Protein AF-A0AA88RRG7-F1 (afdb_monomer)

Radius of gyration: 13.9 Å; Cα contacts (8 Å, |Δi|>4): 107; chains: 1; bounding box: 30×32×36 Å

InterPro domains:
  IPR011009 Protein kinase-like domain superfamily [SSF56112] (3-91)
  IPR051564 Leucine-rich repeat receptor-like kinase [PTHR48055] (2-92)

Secondary structure (DSSP, 8-state):
-HHHHHHHHHHHHHHH---TTSTTS-TT--HHHHHHHHTTT-GGGGS-TTT--TTSTTHHHHHHHHHHHHHHHHHHT-SSTTTSPPHHHHTT--TT-EETTEETT-----

Mean predicted aligned error: 6.58 Å

pLDDT: mean 83.68, std 15.82, range [30.88, 96.94]

Foldseek 3Di:
DVVLQVVLQVLLCVFQVDHQPPPVQDDPRGSLNVCVVCVVVQNVVRGPCVQADPPDDCNVVSSVVSNQSNVLSNLSNDPDPVSRFDPVQVVVRDCFRQTPNHTRPDDPPD

Nearest PDB structures (foldseek):
  4oh4-assembly2_B  TM=8.389E-01  e=1.221E-03  Arabidopsis thaliana
  4q5j-assembly1_A  TM=8.403E-01  e=1.760E-03  Arabidopsis thaliana
  4q5j-assembly2_B  TM=8.435E-01  e=2.245E-03  Arabidopsis thaliana
  5uis-assembly2_B  TM=7.980E-01  e=1.236E-02  Homo sapiens
  5uir-assembly2_B  TM=7.896E-01  e=1.396E-02  Homo sapiens

Sequence (110 aa):
MGDVYSYGILLMETFTRKKPTDDLFVGELTMKKWVSESFSQAVLGIVDGNLLTEEEEGFTEKGSCLSMIMEVALYCTEDSPDDRINMKDVARADPGCVIGGSRWGGTNVK

Solvent-accessible surface area (backbone atoms only — not comparable to full-atom values): 6606 Å² total; per-residue (Å²): 114,64,68,42,29,53,47,13,52,49,49,50,29,66,50,36,71,46,59,78,82,37,87,85,41,52,91,89,43,40,61,67,54,53,54,58,60,29,60,80,80,46,49,72,79,57,40,33,68,90,80,59,49,92,87,45,89,58,41,70,61,54,48,51,51,51,49,50,51,52,50,52,20,50,39,21,50,39,87,50,73,86,70,26,58,52,74,72,54,63,77,56,66,51,97,68,39,66,60,96,86,42,55,47,94,59,84,77,86,123

Organism: NCBI:txid112253

Structure (mmCIF, N/CA/C/O backbone):
data_AF-A0AA88RRG7-F1
#
_entry.id   AF-A0AA88RRG7-F1
#
loop_
_atom_site.group_PDB
_atom_site.id
_atom_site.type_symbol
_atom_site.label_atom_id
_atom_site.label_alt_id
_atom_site.label_comp_id
_atom_site.label_asym_id
_atom_site.label_entity_id
_atom_site.label_seq_id
_atom_site.pdbx_PDB_ins_code
_atom_site.Cartn_x
_atom_site.Cartn_y
_atom_site.Cartn_z
_atom_site.occupancy
_atom_site.B_iso_or_equiv
_atom_site.auth_seq_id
_atom_site.auth_comp_id
_atom_site.auth_asym_id
_atom_site.auth_atom_id
_atom_site.pdbx_PDB_model_num
ATOM 1 N N . MET A 1 1 ? 14.610 -5.003 -10.631 1.00 63.78 1 MET A N 1
ATOM 2 C CA . MET A 1 1 ? 13.965 -4.453 -9.416 1.00 63.78 1 MET A CA 1
ATOM 3 C C . MET A 1 1 ? 12.856 -5.381 -8.904 1.00 63.78 1 MET A C 1
ATOM 5 O O . MET A 1 1 ? 11.751 -4.930 -8.624 1.00 63.78 1 MET A O 1
ATOM 9 N N . GLY A 1 2 ? 13.133 -6.686 -8.780 1.00 83.38 2 GLY A N 1
ATOM 10 C CA . GLY A 1 2 ? 12.158 -7.632 -8.217 1.00 83.38 2 GLY A CA 1
ATOM 11 C C . GLY A 1 2 ? 11.915 -7.373 -6.729 1.00 83.38 2 GLY A C 1
ATOM 12 O O . GLY A 1 2 ? 10.770 -7.313 -6.306 1.00 83.38 2 GLY A O 1
ATOM 13 N N . ASP A 1 3 ? 12.983 -7.095 -5.979 1.00 91.62 3 ASP A N 1
ATOM 14 C CA . ASP A 1 3 ? 12.923 -6.862 -4.530 1.00 91.62 3 ASP A CA 1
ATOM 15 C C . ASP A 1 3 ? 12.007 -5.696 -4.146 1.00 91.62 3 ASP A C 1
ATOM 17 O O . ASP A 1 3 ? 11.266 -5.797 -3.176 1.00 91.62 3 ASP A O 1
ATOM 21 N N . VAL A 1 4 ? 12.003 -4.614 -4.936 1.00 93.56 4 VAL A N 1
ATOM 22 C CA . VAL A 1 4 ? 11.109 -3.470 -4.703 1.00 93.56 4 VAL A CA 1
ATOM 23 C C . VAL A 1 4 ? 9.648 -3.865 -4.911 1.00 93.56 4 VAL A C 1
ATOM 25 O O . VAL A 1 4 ? 8.803 -3.531 -4.087 1.00 9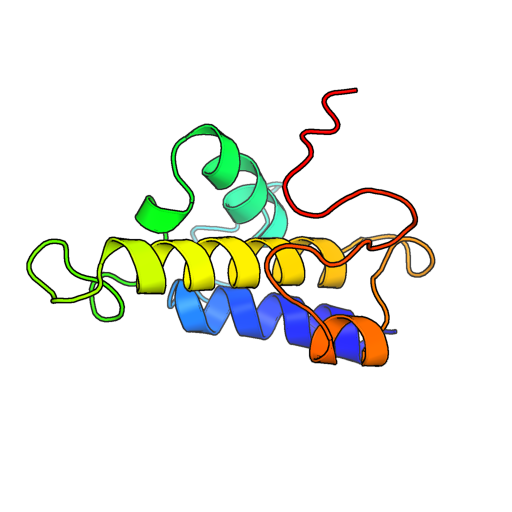3.56 4 VAL A O 1
ATOM 28 N N . TYR A 1 5 ? 9.350 -4.622 -5.969 1.00 94.25 5 TYR A N 1
ATOM 29 C CA . TYR A 1 5 ? 7.991 -5.101 -6.223 1.00 94.25 5 TYR A CA 1
ATOM 30 C C . TYR A 1 5 ? 7.502 -5.987 -5.076 1.00 94.25 5 TYR A C 1
ATOM 32 O O . TYR A 1 5 ? 6.435 -5.750 -4.514 1.00 94.25 5 TYR A O 1
ATOM 40 N N . SER A 1 6 ? 8.321 -6.962 -4.675 1.00 95.38 6 SER A N 1
ATOM 41 C CA . SER A 1 6 ? 8.020 -7.839 -3.543 1.00 95.38 6 SER A CA 1
ATOM 42 C C . SER A 1 6 ? 7.847 -7.057 -2.241 1.00 95.38 6 SER A C 1
ATOM 44 O O . SER A 1 6 ? 6.972 -7.386 -1.446 1.00 95.38 6 SER A O 1
ATOM 46 N N . TYR A 1 7 ? 8.636 -6.001 -2.031 1.00 95.31 7 TYR A N 1
ATOM 47 C CA . TYR A 1 7 ? 8.490 -5.114 -0.881 1.00 95.31 7 TYR A CA 1
ATOM 48 C C . TYR A 1 7 ? 7.151 -4.368 -0.895 1.00 95.31 7 TYR A C 1
ATOM 50 O O . TYR A 1 7 ? 6.473 -4.325 0.126 1.00 95.31 7 TYR A O 1
ATOM 58 N N . GLY A 1 8 ? 6.720 -3.848 -2.047 1.00 96.06 8 GLY A N 1
ATOM 59 C CA . GLY A 1 8 ? 5.410 -3.210 -2.180 1.00 96.06 8 GLY A CA 1
ATOM 60 C C . GLY A 1 8 ? 4.252 -4.164 -1.877 1.00 96.06 8 GLY A C 1
ATOM 61 O O . GLY A 1 8 ? 3.350 -3.812 -1.121 1.00 96.06 8 GLY A O 1
ATOM 62 N N . ILE A 1 9 ? 4.313 -5.403 -2.376 1.00 96.56 9 ILE A N 1
ATOM 63 C CA . ILE A 1 9 ? 3.325 -6.438 -2.035 1.00 96.56 9 ILE A CA 1
ATOM 64 C C . ILE A 1 9 ? 3.330 -6.733 -0.530 1.00 96.56 9 ILE A C 1
ATOM 66 O O . ILE A 1 9 ? 2.267 -6.786 0.083 1.00 96.56 9 ILE A O 1
ATOM 70 N N . LEU A 1 10 ? 4.511 -6.862 0.081 1.00 96.81 10 LEU A N 1
ATOM 71 C CA . LEU A 1 10 ? 4.642 -7.107 1.518 1.00 96.81 10 LEU A CA 1
ATOM 72 C C . LEU A 1 10 ? 4.038 -5.973 2.357 1.00 96.81 10 LEU A C 1
ATOM 74 O O . LEU A 1 10 ? 3.404 -6.245 3.376 1.00 96.81 10 LEU A O 1
ATOM 78 N N . LEU A 1 11 ? 4.209 -4.713 1.943 1.00 96.25 11 LEU A N 1
ATOM 79 C CA . LEU A 1 11 ? 3.573 -3.573 2.604 1.00 96.25 11 LEU A CA 1
ATOM 80 C C . LEU A 1 11 ? 2.045 -3.706 2.555 1.00 96.25 11 LEU A C 1
ATOM 82 O O . LEU A 1 11 ? 1.403 -3.674 3.604 1.00 96.25 11 LEU A O 1
ATOM 86 N N . MET A 1 12 ? 1.466 -3.933 1.372 1.00 96.94 12 MET A N 1
ATOM 87 C CA . MET A 1 12 ? 0.014 -4.113 1.236 1.00 96.94 12 MET A CA 1
ATOM 88 C C . MET A 1 12 ? -0.491 -5.287 2.083 1.00 96.94 12 MET A C 1
ATOM 90 O O . MET A 1 12 ? -1.468 -5.138 2.815 1.00 96.94 12 MET A O 1
ATOM 94 N N . GLU A 1 13 ? 0.191 -6.432 2.046 1.00 96.69 13 GLU A N 1
ATOM 95 C CA . GLU A 1 13 ? -0.158 -7.611 2.848 1.00 96.69 13 GLU A CA 1
ATOM 96 C C . GLU A 1 13 ? -0.108 -7.317 4.353 1.00 96.69 13 GLU A C 1
ATOM 98 O O . GLU A 1 13 ? -1.014 -7.701 5.093 1.00 96.69 13 GLU A O 1
ATOM 103 N N . THR A 1 14 ? 0.907 -6.582 4.810 1.00 96.25 14 THR A N 1
ATOM 104 C CA . THR A 1 14 ? 1.086 -6.247 6.229 1.00 96.25 14 THR A CA 1
ATOM 105 C C . THR A 1 14 ? -0.032 -5.346 6.741 1.00 96.25 14 THR A C 1
ATOM 107 O O . THR A 1 14 ? -0.608 -5.625 7.791 1.00 96.25 14 THR A O 1
ATOM 110 N N . PHE A 1 15 ? -0.358 -4.282 6.004 1.00 94.81 15 PHE A N 1
ATOM 111 C CA . PHE A 1 15 ? -1.297 -3.263 6.479 1.00 94.81 15 PHE A CA 1
ATOM 112 C C . PHE A 1 15 ? -2.764 -3.608 6.226 1.00 94.81 15 PHE A C 1
ATOM 114 O O . PHE A 1 15 ? -3.628 -3.104 6.933 1.00 94.81 15 PHE A O 1
ATOM 121 N N . THR A 1 16 ? -3.063 -4.487 5.269 1.00 95.19 16 THR A N 1
ATOM 122 C CA . THR A 1 16 ? -4.439 -4.956 5.005 1.00 95.19 16 THR A CA 1
ATOM 123 C C . THR A 1 16 ? -4.733 -6.320 5.631 1.00 95.19 16 THR A C 1
ATOM 125 O O . THR A 1 16 ? -5.891 -6.738 5.705 1.00 95.19 16 THR A O 1
ATOM 128 N N . ARG A 1 17 ? -3.687 -7.049 6.054 1.00 95.31 17 ARG A N 1
ATOM 129 C CA . ARG A 1 17 ? -3.759 -8.445 6.515 1.00 95.31 17 ARG A CA 1
ATOM 130 C C . ARG A 1 17 ? -4.421 -9.390 5.510 1.00 95.31 17 ARG A C 1
ATOM 132 O O . ARG A 1 17 ? -5.008 -10.404 5.891 1.00 95.31 17 ARG A O 1
ATOM 139 N N . LYS A 1 18 ? -4.286 -9.072 4.222 1.00 95.62 18 LYS A N 1
ATOM 140 C CA . LYS A 1 18 ? -4.710 -9.900 3.089 1.00 95.62 18 LYS A CA 1
ATOM 141 C C . LYS A 1 18 ? -3.505 -10.522 2.417 1.00 95.62 18 LYS A C 1
ATOM 143 O O . LYS A 1 18 ? -2.489 -9.860 2.248 1.00 95.62 18 LYS A O 1
ATOM 148 N N . LYS A 1 19 ? -3.627 -11.770 1.980 1.00 94.62 19 LYS A N 1
ATOM 149 C CA . LYS A 1 19 ? -2.579 -12.421 1.189 1.00 94.62 19 LYS A CA 1
ATOM 150 C C . LYS A 1 19 ? -2.793 -12.133 -0.290 1.00 94.62 19 LYS A C 1
ATOM 152 O O . LYS A 1 19 ? -3.937 -12.165 -0.731 1.00 94.62 19 LYS A O 1
ATOM 157 N N . PRO A 1 20 ? -1.735 -11.977 -1.102 1.00 92.00 20 PRO A N 1
ATOM 158 C CA . PRO A 1 20 ? -1.872 -11.839 -2.557 1.00 92.00 20 PRO A CA 1
ATOM 159 C C . PRO A 1 20 ? -2.590 -13.023 -3.220 1.00 92.00 20 PRO A C 1
ATOM 161 O O . PRO A 1 20 ? -3.066 -12.902 -4.342 1.00 92.00 20 PRO A O 1
ATOM 164 N N . THR A 1 21 ? -2.648 -14.164 -2.526 1.00 93.44 21 THR A N 1
ATOM 165 C CA . THR A 1 21 ? -3.307 -15.404 -2.948 1.00 93.44 21 THR A CA 1
ATOM 166 C C . THR A 1 21 ? -4.678 -15.622 -2.302 1.00 93.44 21 THR A C 1
ATOM 168 O O . THR A 1 21 ? -5.205 -16.725 -2.411 1.00 93.44 21 THR A O 1
ATOM 171 N N . ASP A 1 22 ? -5.215 -14.656 -1.551 1.00 93.88 22 ASP A N 1
ATOM 172 C CA . ASP A 1 22 ? -6.567 -14.778 -0.999 1.00 93.88 22 ASP A CA 1
ATOM 173 C C . ASP A 1 22 ? -7.594 -14.860 -2.136 1.00 93.88 22 ASP A C 1
ATOM 175 O O . ASP A 1 22 ? -7.443 -14.204 -3.166 1.00 93.88 22 ASP A O 1
ATOM 179 N N . ASP A 1 23 ? -8.688 -15.592 -1.908 1.00 93.38 23 ASP A N 1
ATOM 180 C CA . ASP A 1 23 ? -9.777 -15.780 -2.884 1.00 93.38 23 ASP A CA 1
ATOM 181 C C . ASP A 1 23 ? -10.441 -14.460 -3.332 1.00 93.38 23 ASP A C 1
ATOM 183 O O . ASP A 1 23 ? -11.184 -14.430 -4.311 1.00 93.38 23 ASP A O 1
ATOM 187 N N . LEU A 1 24 ? -10.165 -13.355 -2.632 1.00 91.94 24 LEU A N 1
ATOM 188 C CA . LEU A 1 24 ? -10.548 -12.002 -3.036 1.00 91.94 24 LEU A CA 1
ATOM 189 C C . LEU A 1 24 ? -9.876 -11.570 -4.354 1.00 91.94 24 LEU A C 1
ATOM 191 O O . LEU A 1 24 ? -10.463 -10.800 -5.108 1.00 91.94 24 LEU A O 1
ATOM 195 N N . PHE A 1 25 ? -8.661 -12.050 -4.635 1.00 92.62 25 PHE A N 1
ATOM 196 C CA . PHE A 1 25 ? -7.817 -11.604 -5.750 1.00 92.62 25 PHE A CA 1
ATOM 197 C C . PHE A 1 25 ? -7.795 -12.623 -6.895 1.00 92.62 25 PHE A C 1
ATOM 199 O O . PHE A 1 25 ? -6.749 -13.146 -7.283 1.00 92.62 25 PHE A O 1
ATOM 206 N N . VAL A 1 26 ? -8.978 -12.939 -7.421 1.00 90.31 26 VAL A N 1
ATOM 207 C CA . VAL A 1 26 ? -9.155 -13.895 -8.522 1.00 90.31 26 VAL A CA 1
ATOM 208 C C . VAL A 1 26 ? -9.448 -13.198 -9.851 1.00 90.31 26 VAL A C 1
ATOM 210 O O . VAL A 1 26 ? -10.035 -12.116 -9.911 1.00 90.31 26 VAL A O 1
ATOM 213 N N . GLY A 1 27 ? -9.064 -13.850 -10.951 1.00 89.75 27 GLY A N 1
ATOM 214 C CA . GLY A 1 27 ? -9.282 -13.331 -12.300 1.00 89.75 27 GLY A CA 1
ATOM 215 C C . GLY A 1 27 ? -8.412 -12.109 -12.590 1.00 89.75 27 GLY A C 1
ATOM 216 O O . GLY A 1 27 ? -7.188 -12.193 -12.553 1.00 89.75 27 GLY A O 1
ATOM 217 N N . GLU A 1 28 ? -9.043 -10.981 -12.913 1.00 90.25 28 GLU A N 1
ATOM 218 C CA . GLU A 1 28 ? -8.341 -9.746 -13.284 1.00 90.25 28 GLU A CA 1
ATOM 219 C C . GLU A 1 28 ? -8.075 -8.805 -12.102 1.00 90.25 28 GLU A C 1
ATOM 221 O O . GLU A 1 28 ? -7.351 -7.816 -12.277 1.00 90.25 28 GLU A O 1
ATOM 226 N N . LEU A 1 29 ? -8.651 -9.087 -10.926 1.00 93.00 29 LEU A N 1
ATOM 227 C CA . LEU A 1 29 ? -8.480 -8.282 -9.722 1.00 93.00 29 LEU A CA 1
ATOM 228 C C . LEU A 1 29 ? -7.218 -8.722 -8.979 1.00 93.00 29 LEU A C 1
ATOM 230 O O . LEU A 1 29 ? -7.156 -9.808 -8.410 1.00 93.00 29 LEU A O 1
ATOM 234 N N . THR A 1 30 ? -6.211 -7.855 -8.970 1.00 93.94 30 THR A N 1
ATOM 235 C CA . THR A 1 30 ? -4.971 -8.058 -8.215 1.00 93.94 30 THR A CA 1
ATOM 236 C C . THR A 1 30 ? -4.985 -7.220 -6.940 1.00 93.94 30 THR A C 1
ATOM 238 O O . THR A 1 30 ? -5.688 -6.212 -6.868 1.00 93.94 30 THR A O 1
ATOM 241 N N . MET A 1 31 ? -4.158 -7.577 -5.952 1.00 94.62 31 MET A N 1
ATOM 242 C CA . MET A 1 31 ? -3.982 -6.770 -4.736 1.00 94.62 31 MET A CA 1
ATOM 243 C C . MET A 1 31 ? -3.605 -5.313 -5.059 1.00 94.62 31 MET A C 1
ATOM 245 O O . MET A 1 31 ? -4.201 -4.399 -4.498 1.00 94.62 31 MET A O 1
ATOM 249 N N . LYS A 1 32 ? -2.700 -5.088 -6.027 1.00 94.38 32 LYS A N 1
ATOM 250 C CA . LYS A 1 32 ? -2.350 -3.744 -6.528 1.00 94.38 32 LYS A CA 1
ATOM 251 C C . LYS A 1 32 ? -3.587 -2.986 -7.018 1.00 94.38 32 LYS A C 1
ATOM 253 O O . LYS A 1 32 ? -3.807 -1.853 -6.599 1.00 94.38 32 LYS A O 1
ATOM 258 N N . LYS A 1 33 ? -4.392 -3.598 -7.898 1.00 93.75 33 LYS A N 1
ATOM 259 C CA . LYS A 1 33 ? -5.601 -2.960 -8.448 1.00 93.75 33 LYS A CA 1
ATOM 260 C C . LYS A 1 33 ? -6.610 -2.643 -7.354 1.00 93.75 33 LYS A C 1
ATOM 262 O O . LYS A 1 33 ? -7.085 -1.520 -7.285 1.00 93.75 33 LYS A O 1
ATOM 267 N N . TRP A 1 34 ? -6.865 -3.592 -6.460 1.00 94.94 34 TRP A N 1
ATOM 268 C CA . TRP A 1 34 ? -7.781 -3.401 -5.341 1.00 94.94 34 TRP A CA 1
ATOM 269 C C . TRP A 1 34 ? -7.357 -2.242 -4.425 1.00 94.94 34 TRP A C 1
ATOM 271 O O . TRP A 1 34 ? -8.179 -1.394 -4.075 1.00 94.94 34 TRP A O 1
ATOM 281 N N . VAL A 1 35 ? -6.066 -2.152 -4.083 1.00 94.38 35 VAL A N 1
ATOM 282 C CA . VAL A 1 35 ? -5.525 -1.027 -3.305 1.00 94.38 35 VAL A CA 1
ATOM 283 C C . VAL A 1 35 ? -5.661 0.286 -4.080 1.00 94.38 35 VAL A C 1
ATOM 285 O O . VAL A 1 35 ? -6.150 1.263 -3.521 1.00 94.38 35 VAL A O 1
ATOM 288 N N . SER A 1 36 ? -5.297 0.306 -5.365 1.00 93.25 36 SER A N 1
ATOM 289 C CA . SER A 1 36 ? -5.404 1.487 -6.234 1.00 93.25 36 SER A CA 1
ATOM 290 C C . SER A 1 36 ? -6.843 2.005 -6.344 1.00 93.25 36 SER A C 1
ATOM 292 O O . SER A 1 36 ? -7.086 3.196 -6.165 1.00 93.25 36 SER A O 1
ATOM 294 N N . GLU A 1 37 ? -7.815 1.116 -6.546 1.00 92.69 37 GLU A N 1
ATOM 295 C CA . GLU A 1 37 ? -9.240 1.461 -6.604 1.00 92.69 37 GLU A CA 1
ATOM 296 C C . GLU A 1 37 ? -9.750 2.003 -5.258 1.00 92.69 37 GLU A C 1
ATOM 298 O O . GLU A 1 37 ? -10.555 2.940 -5.224 1.00 92.69 37 GLU A O 1
ATOM 303 N N . SER A 1 38 ? -9.224 1.486 -4.143 1.00 91.94 38 SER A N 1
ATOM 304 C CA . SER A 1 38 ? -9.601 1.907 -2.788 1.00 91.94 38 SER A CA 1
ATOM 305 C C . SER A 1 38 ? -9.176 3.339 -2.453 1.00 91.94 38 SER A C 1
ATOM 307 O O . SER A 1 38 ? -9.839 3.986 -1.643 1.00 91.94 38 SER A O 1
ATOM 309 N N . PHE A 1 39 ? -8.148 3.894 -3.108 1.00 86.00 39 PHE A N 1
ATOM 310 C CA . PHE A 1 39 ? -7.774 5.307 -2.941 1.00 86.00 39 PHE A CA 1
ATOM 311 C C . PHE A 1 39 ? -8.872 6.280 -3.390 1.00 86.00 39 PHE A C 1
ATOM 313 O O . PHE A 1 39 ? -8.959 7.380 -2.851 1.00 86.00 39 PHE A O 1
ATOM 320 N N . SER A 1 40 ? -9.737 5.877 -4.327 1.00 78.75 40 SER A N 1
ATOM 321 C CA . SER A 1 40 ? -10.869 6.705 -4.769 1.00 78.75 40 SER A CA 1
ATOM 322 C C . SER A 1 40 ? -12.034 6.736 -3.772 1.00 78.75 40 SER A C 1
ATOM 324 O O . SER A 1 40 ? -12.825 7.676 -3.794 1.00 78.75 40 SER A O 1
ATOM 326 N N . GLN A 1 41 ? -12.150 5.713 -2.916 1.00 73.69 41 GLN A N 1
ATOM 327 C CA . GLN A 1 41 ? -13.288 5.525 -2.008 1.00 73.69 41 GLN A CA 1
ATOM 328 C C . GLN A 1 41 ? -12.939 5.863 -0.555 1.00 73.69 41 GLN A C 1
ATOM 330 O O . GLN A 1 41 ? -13.734 6.511 0.115 1.00 73.69 41 GLN A O 1
ATOM 335 N N . ALA A 1 42 ? -11.767 5.422 -0.091 1.00 84.44 42 ALA A N 1
ATOM 336 C CA . ALA A 1 42 ? -11.067 5.768 1.149 1.00 84.44 42 ALA A CA 1
ATOM 337 C C . ALA A 1 42 ? -10.078 4.628 1.441 1.00 84.44 42 ALA A C 1
ATOM 339 O O . ALA A 1 42 ? -10.483 3.557 1.895 1.00 84.44 42 ALA A O 1
ATOM 340 N N . VAL A 1 43 ? -8.775 4.844 1.231 1.00 87.88 43 VAL A N 1
ATOM 341 C CA . VAL A 1 43 ? -7.759 3.787 1.421 1.00 87.88 43 VAL A CA 1
ATOM 342 C C . VAL A 1 43 ? -7.713 3.247 2.859 1.00 87.88 43 VAL A C 1
ATOM 344 O O . VAL A 1 43 ? -7.373 2.090 3.080 1.00 87.88 43 VAL A O 1
ATOM 347 N N . LEU A 1 44 ? -8.128 4.039 3.850 1.00 91.19 44 LEU A N 1
ATOM 348 C CA . LEU A 1 44 ? -8.198 3.591 5.243 1.00 91.19 44 LEU A CA 1
ATOM 349 C C . LEU A 1 44 ? -9.233 2.484 5.477 1.00 91.19 44 LEU A C 1
ATOM 351 O O . LEU A 1 44 ? -9.068 1.701 6.405 1.00 91.19 44 LEU A O 1
ATOM 355 N N . GLY A 1 45 ? -10.252 2.363 4.621 1.00 90.50 45 GLY A N 1
ATOM 356 C CA . GLY A 1 45 ? -11.282 1.329 4.750 1.00 90.50 45 GLY A CA 1
ATOM 357 C C . GLY A 1 45 ? -10.790 -0.092 4.461 1.00 90.50 45 GLY A C 1
ATOM 358 O O . GLY A 1 45 ? -11.485 -1.051 4.784 1.00 90.50 45 GLY A O 1
ATOM 359 N N . ILE A 1 46 ? -9.605 -0.238 3.858 1.00 92.94 46 ILE A N 1
ATOM 360 C CA . ILE A 1 46 ? -8.997 -1.544 3.566 1.00 92.94 46 ILE A CA 1
ATOM 361 C C . ILE A 1 46 ? -7.855 -1.918 4.518 1.00 92.94 46 ILE A C 1
ATOM 363 O O . ILE A 1 46 ? -7.320 -3.024 4.422 1.00 92.94 46 ILE A O 1
ATOM 367 N N . VAL A 1 47 ? -7.475 -1.011 5.420 1.00 93.69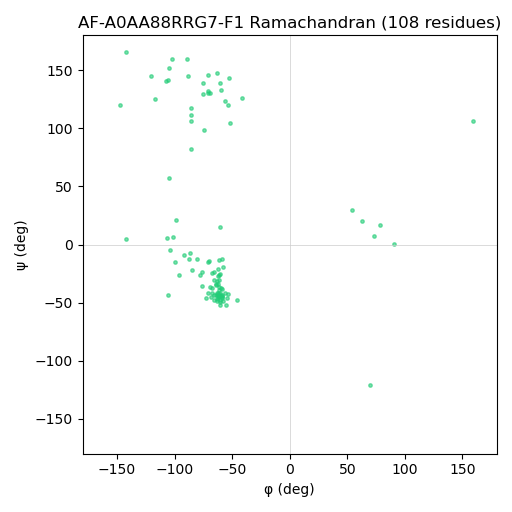 47 VAL A N 1
ATOM 368 C CA . VAL A 1 47 ? -6.469 -1.263 6.457 1.00 93.69 47 VAL A CA 1
ATOM 369 C C . VAL A 1 47 ? -7.050 -2.218 7.506 1.00 93.69 47 VAL A C 1
ATOM 371 O O . VAL A 1 47 ? -8.246 -2.184 7.792 1.00 93.69 47 VAL A O 1
ATOM 374 N N . ASP A 1 48 ? -6.215 -3.089 8.082 1.00 92.88 48 ASP A N 1
ATOM 375 C CA . ASP A 1 48 ? -6.622 -3.962 9.186 1.00 92.88 48 ASP A CA 1
ATOM 376 C C . ASP A 1 48 ? -7.167 -3.117 10.347 1.00 92.88 48 ASP A C 1
ATOM 378 O O . ASP A 1 48 ? -6.468 -2.265 10.894 1.00 92.88 48 ASP A O 1
ATOM 382 N N . GLY A 1 49 ? -8.405 -3.392 10.762 1.00 88.44 49 GLY A N 1
ATOM 383 C CA . GLY A 1 49 ? -9.053 -2.703 11.879 1.00 88.44 49 GLY A CA 1
ATOM 384 C C . GLY A 1 49 ? -8.336 -2.880 13.223 1.00 88.44 49 GLY A C 1
ATOM 385 O O . GLY A 1 49 ? -8.622 -2.143 14.157 1.00 88.44 49 GLY A O 1
ATOM 386 N N . ASN A 1 50 ? -7.385 -3.815 13.337 1.00 88.88 50 ASN A N 1
ATOM 387 C CA . ASN A 1 50 ? -6.509 -3.921 14.510 1.00 88.88 50 ASN A CA 1
ATOM 388 C C . ASN A 1 50 ? -5.326 -2.932 14.492 1.00 88.88 50 ASN A C 1
ATOM 390 O O . ASN A 1 50 ? -4.642 -2.803 15.504 1.00 88.88 50 ASN A O 1
ATOM 394 N N . LEU A 1 51 ? -5.043 -2.281 13.357 1.00 87.81 51 LEU A N 1
ATOM 395 C CA . LEU A 1 51 ? -3.938 -1.324 13.199 1.00 87.81 51 LEU A CA 1
ATOM 396 C C . LEU A 1 51 ? -4.374 0.132 13.373 1.00 87.81 51 LEU A C 1
ATOM 398 O O . LEU A 1 51 ? -3.543 0.974 13.713 1.00 87.81 51 LEU A O 1
ATOM 402 N N . LEU A 1 52 ? -5.643 0.437 13.100 1.00 86.12 52 LEU A N 1
ATOM 403 C CA . LEU A 1 52 ? -6.193 1.781 13.217 1.00 86.12 52 LEU A CA 1
ATOM 404 C C . LEU A 1 52 ? -7.667 1.707 13.622 1.00 86.12 52 LEU A C 1
ATOM 406 O O . LEU A 1 52 ? -8.487 1.169 12.880 1.00 86.12 52 LEU A O 1
ATOM 410 N N . THR A 1 53 ? -8.008 2.289 14.771 1.00 84.94 53 THR A N 1
ATOM 411 C CA . THR A 1 53 ? -9.395 2.425 15.237 1.00 84.94 53 THR A CA 1
ATOM 412 C C . THR A 1 53 ? -9.744 3.900 15.420 1.00 84.94 53 THR A C 1
ATOM 414 O O . THR A 1 53 ? -8.899 4.703 15.809 1.00 84.94 53 THR A O 1
ATOM 417 N N . GLU A 1 54 ? -10.991 4.280 15.131 1.00 79.38 54 GLU A N 1
ATOM 418 C CA . GLU A 1 54 ? -11.434 5.689 15.165 1.00 79.38 54 GLU A CA 1
ATOM 419 C C . GLU A 1 54 ? -11.328 6.335 16.556 1.00 79.38 54 GLU A C 1
ATOM 421 O O . GLU A 1 54 ? -11.260 7.556 16.676 1.00 79.38 54 GLU A O 1
ATOM 4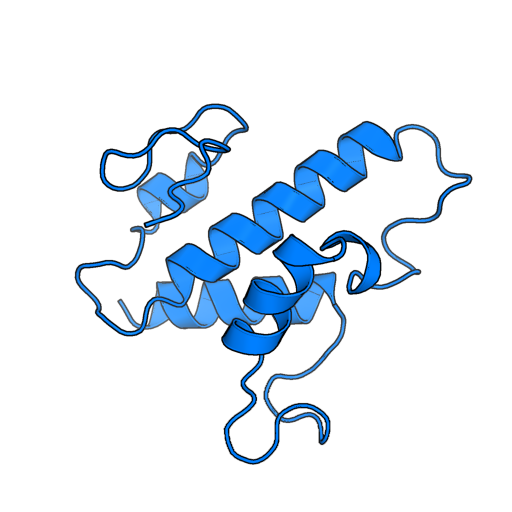26 N N . GLU A 1 55 ? -11.295 5.517 17.607 1.00 80.12 55 GLU A N 1
ATOM 427 C CA . GLU A 1 55 ? -11.225 5.953 19.003 1.00 80.12 55 GLU A CA 1
ATOM 428 C C . GLU A 1 55 ? -9.783 6.188 19.490 1.00 80.12 55 GLU A C 1
ATOM 430 O O . GLU A 1 55 ? -9.579 6.690 20.597 1.00 80.12 55 GLU A O 1
ATOM 435 N N . GLU A 1 56 ? -8.769 5.837 18.691 1.00 80.56 56 GLU A N 1
ATOM 436 C CA . GLU A 1 56 ? -7.369 6.018 19.066 1.00 80.56 56 GLU A CA 1
ATOM 437 C C . GLU A 1 56 ? -6.898 7.474 18.965 1.00 80.56 56 GLU A C 1
ATOM 439 O O . GLU A 1 56 ? -7.119 8.185 17.980 1.00 80.56 56 GLU A O 1
ATOM 444 N N . GLU A 1 57 ? -6.113 7.890 19.959 1.00 84.56 57 GLU A N 1
ATOM 445 C CA . GLU A 1 57 ? -5.359 9.136 19.884 1.00 84.56 57 GLU A CA 1
ATOM 446 C C . GLU A 1 57 ? -4.386 9.093 18.690 1.00 84.56 57 GLU A C 1
ATOM 448 O O . GLU A 1 57 ? -3.690 8.097 18.446 1.00 84.56 57 GLU A O 1
ATOM 453 N N . GLY 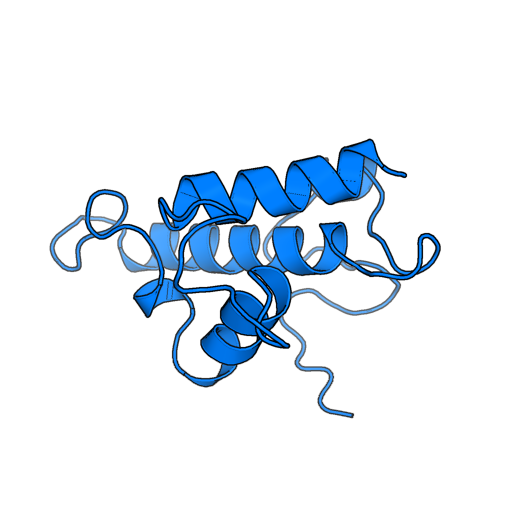A 1 58 ? -4.372 10.175 17.908 1.00 81.81 58 GLY A N 1
ATOM 454 C CA . GLY A 1 58 ? -3.562 10.275 16.694 1.00 81.81 58 GLY A CA 1
ATOM 455 C C . GLY A 1 58 ? -4.134 9.547 15.469 1.00 81.81 58 GLY A C 1
ATOM 456 O O . GLY A 1 58 ? -3.389 9.344 14.512 1.00 81.81 58 GLY A O 1
ATOM 457 N N . PHE A 1 59 ? -5.426 9.178 15.449 1.00 85.25 59 PHE A N 1
ATOM 458 C CA . PHE A 1 59 ? -6.084 8.537 14.294 1.00 85.25 59 PHE A CA 1
ATOM 459 C C . PHE A 1 59 ? -5.772 9.225 12.956 1.00 85.25 59 PHE A C 1
ATOM 461 O O . PHE A 1 59 ? -5.376 8.571 11.994 1.00 85.25 59 PHE A O 1
ATOM 468 N N . THR A 1 60 ? -5.878 10.555 12.900 1.00 85.12 60 THR A N 1
ATOM 469 C CA . THR A 1 60 ? -5.608 11.334 11.681 1.00 85.12 60 THR A CA 1
ATOM 470 C C . THR A 1 60 ? -4.151 11.222 11.225 1.00 85.12 60 THR A C 1
ATOM 472 O O . THR A 1 60 ? -3.878 11.082 10.034 1.00 85.12 60 THR A O 1
ATOM 475 N N . GLU A 1 61 ? -3.201 11.265 12.159 1.00 86.19 61 GLU A N 1
ATOM 476 C CA . GLU A 1 61 ? -1.763 11.218 11.865 1.00 86.19 61 GLU A CA 1
ATOM 477 C C . GLU A 1 61 ? -1.340 9.815 11.421 1.00 86.19 61 GLU A C 1
ATOM 479 O O . GLU A 1 61 ? -0.683 9.652 10.390 1.00 86.19 61 GLU A O 1
ATOM 484 N N . LYS A 1 62 ? -1.791 8.788 12.153 1.00 87.06 62 LYS A N 1
ATOM 485 C CA . LYS A 1 62 ? -1.600 7.378 11.796 1.00 87.06 62 LYS A CA 1
ATOM 486 C C . LYS A 1 62 ? -2.259 7.056 10.455 1.00 87.06 62 LYS A C 1
ATOM 488 O O . LYS A 1 62 ? -1.634 6.421 9.613 1.00 87.06 62 LYS A O 1
ATOM 493 N N . GLY A 1 63 ? -3.481 7.536 10.227 1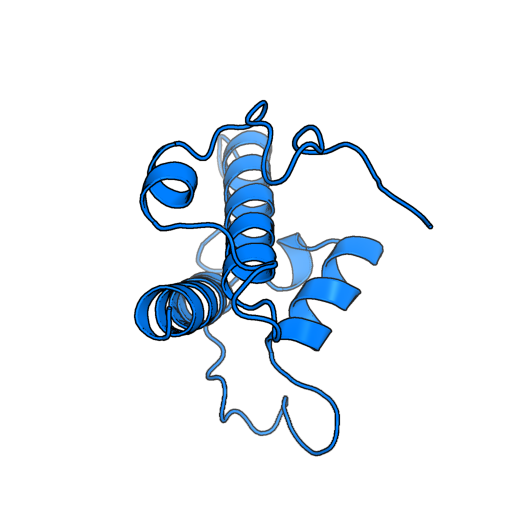.00 88.88 63 GLY A N 1
ATOM 494 C CA . GLY A 1 63 ? -4.208 7.370 8.970 1.00 88.88 63 GLY A CA 1
ATOM 495 C C . GLY A 1 63 ? -3.491 8.027 7.790 1.00 88.88 63 GLY A C 1
ATOM 496 O O . GLY A 1 63 ? -3.362 7.424 6.725 1.00 88.88 63 GLY A O 1
ATOM 497 N N . SER A 1 64 ? -2.941 9.226 7.981 1.00 87.00 64 SER A N 1
ATOM 498 C CA . SER A 1 64 ? -2.105 9.878 6.968 1.00 87.00 64 SER A CA 1
ATOM 499 C C . SER A 1 64 ? -0.867 9.036 6.636 1.00 87.00 64 SER A C 1
ATOM 501 O O . SER A 1 64 ? -0.614 8.748 5.468 1.00 87.00 64 SER A O 1
ATOM 503 N N . CYS A 1 65 ? -0.158 8.546 7.659 1.00 88.12 65 CYS A N 1
ATOM 504 C CA . CYS A 1 65 ? 0.999 7.665 7.489 1.00 88.12 65 CYS A CA 1
ATOM 505 C C . CYS A 1 65 ? 0.640 6.382 6.723 1.00 88.12 65 CYS A C 1
ATOM 507 O O . CYS A 1 65 ? 1.297 6.038 5.744 1.00 88.12 65 CYS A O 1
ATOM 509 N N . LEU A 1 66 ? -0.445 5.708 7.113 1.00 90.88 66 LEU A N 1
ATOM 510 C CA . LEU A 1 66 ? -0.929 4.489 6.463 1.00 90.88 66 LEU A CA 1
ATOM 511 C C . LEU A 1 66 ? -1.322 4.731 5.007 1.00 90.88 66 LEU A C 1
ATOM 513 O O . LEU A 1 66 ? -0.940 3.957 4.133 1.00 90.88 66 LEU A O 1
ATOM 517 N N . SER A 1 67 ? -2.024 5.830 4.730 1.00 90.00 67 SER A N 1
ATOM 518 C CA . SER A 1 67 ? -2.378 6.220 3.363 1.00 90.00 67 SER A CA 1
ATOM 519 C C . SER A 1 67 ? -1.125 6.406 2.508 1.00 90.00 67 SER A C 1
ATOM 521 O O . SER A 1 67 ? -1.048 5.887 1.397 1.00 90.00 67 SER A O 1
ATOM 523 N N . MET A 1 68 ? -0.104 7.067 3.054 1.00 88.00 68 MET A N 1
ATOM 524 C CA . MET A 1 68 ? 1.165 7.273 2.364 1.00 88.00 68 MET A CA 1
ATOM 525 C C . MET A 1 68 ? 1.947 5.962 2.170 1.00 88.00 68 MET A C 1
ATOM 527 O O . MET A 1 68 ? 2.536 5.755 1.112 1.00 88.00 68 MET A O 1
ATOM 531 N N . ILE A 1 69 ? 1.930 5.040 3.136 1.00 92.00 69 ILE A N 1
ATOM 532 C CA . ILE A 1 69 ? 2.562 3.721 2.981 1.00 92.00 69 ILE A CA 1
ATOM 533 C C . ILE A 1 69 ? 1.897 2.926 1.851 1.00 92.00 69 ILE A C 1
ATOM 535 O O . ILE A 1 69 ? 2.591 2.329 1.026 1.00 92.00 69 ILE A O 1
ATOM 539 N N . MET A 1 70 ? 0.5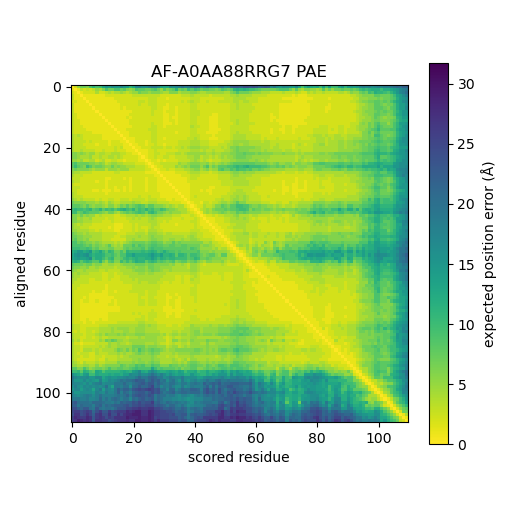64 2.935 1.788 1.00 94.19 70 MET A N 1
ATOM 540 C CA . MET A 1 70 ? -0.179 2.252 0.726 1.00 94.19 70 MET A CA 1
ATOM 541 C C . MET A 1 70 ? 0.122 2.861 -0.650 1.00 94.19 70 MET A C 1
ATOM 543 O O . MET A 1 70 ? 0.220 2.137 -1.638 1.00 94.19 70 MET A O 1
ATOM 547 N N . GLU A 1 71 ? 0.348 4.173 -0.716 1.00 91.00 71 GLU A N 1
ATOM 548 C CA . GLU A 1 71 ? 0.734 4.873 -1.943 1.00 91.00 71 GLU A CA 1
ATOM 549 C C . GLU A 1 71 ? 2.154 4.479 -2.389 1.00 91.00 71 GLU A C 1
ATOM 551 O O . GLU A 1 71 ? 2.363 4.114 -3.546 1.00 91.00 71 GLU A O 1
ATOM 556 N N . VAL A 1 72 ? 3.125 4.437 -1.467 1.00 91.81 72 VAL A N 1
ATOM 557 C CA . VAL A 1 72 ? 4.480 3.914 -1.745 1.00 91.81 72 VAL A CA 1
ATOM 558 C C . VAL A 1 72 ? 4.422 2.489 -2.273 1.00 91.81 72 VAL A C 1
ATOM 560 O O . VAL A 1 72 ? 5.138 2.146 -3.216 1.00 91.81 72 VAL A O 1
ATOM 563 N N . ALA A 1 73 ? 3.567 1.654 -1.685 1.00 94.56 73 ALA A N 1
ATOM 564 C CA . ALA A 1 73 ? 3.398 0.279 -2.116 1.00 94.56 73 ALA A CA 1
ATOM 565 C C . ALA A 1 73 ? 2.899 0.187 -3.571 1.00 94.56 73 ALA A C 1
ATOM 567 O O . ALA A 1 73 ? 3.365 -0.677 -4.319 1.00 94.56 73 ALA A O 1
ATOM 568 N N . LEU A 1 74 ? 2.020 1.097 -4.009 1.00 93.56 74 LEU A N 1
ATOM 569 C CA . LEU A 1 74 ? 1.581 1.176 -5.408 1.00 93.56 74 LEU A CA 1
ATOM 570 C C . LEU A 1 74 ? 2.745 1.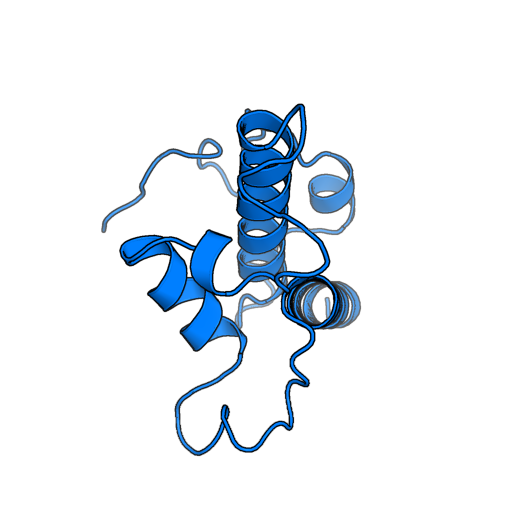512 -6.348 1.00 93.56 74 LEU A C 1
ATOM 572 O O . LEU A 1 74 ? 2.982 0.766 -7.295 1.00 93.56 74 LEU A O 1
ATOM 576 N N . TYR A 1 75 ? 3.550 2.530 -6.034 1.00 91.88 75 TYR A N 1
ATOM 577 C CA . TYR A 1 75 ? 4.738 2.862 -6.835 1.00 91.88 75 TYR A CA 1
ATOM 578 C C . TYR A 1 75 ? 5.783 1.738 -6.860 1.00 91.88 75 TYR A C 1
ATOM 580 O O . TYR A 1 75 ? 6.464 1.523 -7.864 1.00 91.88 75 TYR A O 1
ATOM 588 N N . CYS A 1 76 ? 5.925 0.994 -5.762 1.00 93.94 76 CYS A N 1
ATOM 589 C CA . CYS A 1 76 ? 6.808 -0.171 -5.701 1.00 93.94 76 CYS A CA 1
ATOM 590 C C . CYS A 1 76 ? 6.340 -1.302 -6.627 1.00 93.94 76 CYS A C 1
ATOM 592 O O . CYS A 1 76 ? 7.164 -2.066 -7.134 1.00 93.94 76 CYS A O 1
ATOM 594 N N . THR A 1 77 ? 5.028 -1.407 -6.844 1.00 94.88 77 THR A N 1
ATOM 595 C CA . THR A 1 77 ? 4.382 -2.480 -7.609 1.00 94.88 77 THR A CA 1
ATOM 596 C C . THR A 1 77 ? 4.054 -2.076 -9.044 1.00 94.88 77 THR A C 1
ATOM 598 O O . THR A 1 77 ? 3.230 -2.719 -9.699 1.00 94.88 77 THR A O 1
ATOM 601 N N . GLU A 1 78 ? 4.718 -1.048 -9.584 1.00 92.88 78 GLU A N 1
ATOM 602 C CA . GLU A 1 78 ? 4.582 -0.747 -11.006 1.00 92.88 78 GLU A CA 1
ATOM 603 C C . GLU A 1 78 ? 5.040 -1.909 -11.895 1.00 92.88 78 GLU A C 1
ATOM 605 O O . GLU A 1 78 ? 6.019 -2.604 -11.609 1.00 92.88 78 GLU A O 1
ATOM 610 N N . ASP A 1 79 ? 4.286 -2.165 -12.965 1.00 89.00 79 ASP A N 1
ATOM 611 C CA . ASP A 1 79 ? 4.515 -3.347 -13.805 1.00 89.00 79 ASP A CA 1
ATOM 612 C C . ASP A 1 79 ? 5.816 -3.177 -14.601 1.00 89.00 79 ASP A C 1
ATOM 614 O O . ASP A 1 79 ? 6.676 -4.067 -14.645 1.00 89.00 79 ASP A O 1
ATOM 618 N N . SER A 1 80 ? 6.020 -1.968 -15.124 1.00 89.31 80 SER A N 1
ATOM 619 C CA . SER A 1 80 ? 7.268 -1.530 -15.737 1.00 89.31 80 SER A CA 1
ATOM 620 C C . SER A 1 80 ? 8.373 -1.366 -14.682 1.00 89.31 80 SER A C 1
ATOM 622 O O . SER A 1 80 ? 8.160 -0.725 -13.652 1.00 89.31 80 SER A O 1
ATOM 624 N N . PRO A 1 81 ? 9.574 -1.934 -14.888 1.00 87.19 81 PRO A N 1
ATOM 625 C CA . PRO A 1 81 ? 10.728 -1.669 -14.031 1.00 87.19 81 PRO A CA 1
ATOM 626 C C . PRO A 1 81 ? 11.163 -0.202 -14.015 1.00 87.19 81 PRO A C 1
ATOM 628 O O . PRO A 1 81 ? 11.688 0.237 -12.999 1.00 87.19 81 PRO A O 1
ATOM 631 N N . ASP A 1 82 ? 10.960 0.527 -15.114 1.00 87.00 82 ASP A N 1
ATOM 632 C CA . ASP A 1 82 ? 11.418 1.914 -15.252 1.00 87.00 82 ASP A CA 1
ATOM 633 C C . ASP A 1 82 ? 10.511 2.903 -14.504 1.00 87.00 82 ASP A C 1
ATOM 635 O O . ASP A 1 82 ? 10.982 3.943 -14.047 1.00 87.00 82 ASP A O 1
ATOM 639 N N . ASP A 1 83 ? 9.236 2.548 -14.317 1.00 87.06 83 ASP A N 1
ATOM 640 C CA . ASP A 1 83 ? 8.257 3.357 -13.577 1.00 87.06 83 ASP A CA 1
ATOM 641 C C . ASP A 1 83 ? 8.264 3.052 -12.069 1.00 87.06 83 ASP A C 1
ATOM 643 O O . ASP A 1 83 ? 7.699 3.797 -11.265 1.00 87.06 83 ASP A O 1
ATOM 647 N N . ARG A 1 84 ? 8.932 1.965 -11.657 1.00 88.38 84 ARG A N 1
ATOM 648 C CA . ARG A 1 84 ? 9.073 1.607 -10.245 1.00 88.38 84 ARG A CA 1
ATOM 649 C C . ARG A 1 84 ? 10.012 2.567 -9.531 1.00 88.38 84 ARG A C 1
ATOM 651 O O . ARG A 1 84 ? 11.167 2.759 -9.913 1.00 88.38 84 ARG A O 1
ATOM 658 N N . ILE A 1 85 ? 9.543 3.071 -8.395 1.00 88.00 85 ILE A N 1
ATOM 659 C CA . ILE A 1 85 ? 10.383 3.768 -7.419 1.00 88.00 85 ILE A CA 1
ATOM 660 C C . ILE A 1 85 ? 11.598 2.902 -7.037 1.00 88.00 85 ILE A C 1
ATOM 662 O O . ILE A 1 85 ? 11.503 1.683 -6.920 1.00 88.00 85 ILE A O 1
ATOM 666 N N . ASN A 1 86 ? 12.769 3.504 -6.821 1.00 88.19 86 ASN A N 1
ATOM 667 C CA . ASN A 1 86 ? 13.930 2.759 -6.331 1.00 88.19 86 ASN A CA 1
ATOM 668 C C . ASN A 1 86 ? 13.976 2.734 -4.792 1.00 88.19 86 ASN A C 1
ATOM 670 O O . ASN A 1 86 ? 13.428 3.596 -4.112 1.00 88.19 86 ASN A O 1
ATOM 674 N N . MET A 1 87 ? 14.707 1.773 -4.222 1.00 89.50 87 MET A N 1
ATOM 675 C CA . MET A 1 87 ? 14.741 1.573 -2.766 1.00 89.50 87 MET A CA 1
ATOM 676 C C . MET A 1 87 ? 15.282 2.777 -1.969 1.00 89.50 87 MET A C 1
ATOM 678 O O . MET A 1 87 ? 14.939 2.948 -0.801 1.00 89.50 87 MET A O 1
ATOM 682 N N . LYS A 1 88 ? 16.127 3.628 -2.571 1.00 87.00 88 LYS A N 1
ATOM 683 C CA . LYS A 1 88 ? 16.624 4.836 -1.890 1.00 87.00 88 LYS A CA 1
ATOM 684 C C . LYS A 1 88 ? 15.510 5.859 -1.711 1.00 87.00 88 LYS A C 1
ATOM 686 O O . LYS A 1 88 ? 15.474 6.520 -0.678 1.00 87.00 88 LYS A O 1
ATOM 691 N N . ASP A 1 89 ? 14.625 5.964 -2.694 1.00 86.50 89 ASP A N 1
ATOM 692 C CA . ASP A 1 89 ? 13.484 6.873 -2.650 1.00 86.50 89 ASP A CA 1
ATOM 693 C C . ASP A 1 89 ? 12.387 6.324 -1.733 1.00 86.50 89 ASP A C 1
ATOM 695 O O . ASP A 1 89 ? 11.817 7.088 -0.963 1.00 86.50 89 ASP A O 1
ATOM 699 N N . VAL A 1 90 ? 12.187 4.998 -1.699 1.00 86.44 90 VAL A N 1
ATOM 700 C CA . VAL A 1 90 ? 11.319 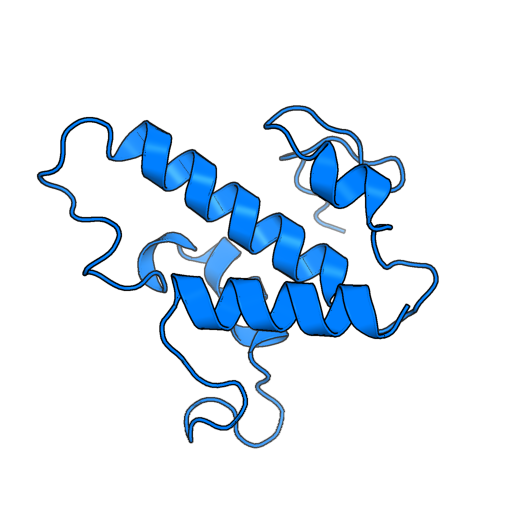4.332 -0.706 1.00 86.44 90 VAL A CA 1
ATOM 701 C C . VAL A 1 90 ? 11.740 4.694 0.720 1.00 86.44 90 VAL A C 1
ATOM 703 O O . VAL A 1 90 ? 10.907 5.057 1.540 1.00 86.44 90 VAL A O 1
ATOM 706 N N . ALA A 1 91 ? 13.041 4.652 1.024 1.00 85.06 91 ALA A N 1
ATOM 707 C CA . ALA A 1 91 ? 13.555 4.997 2.352 1.00 85.06 91 ALA A CA 1
ATOM 708 C C . ALA A 1 91 ? 13.472 6.500 2.687 1.00 85.06 91 ALA A C 1
ATOM 710 O O . ALA A 1 91 ? 13.646 6.884 3.842 1.00 85.06 91 ALA A O 1
ATOM 711 N N . ARG A 1 92 ? 13.258 7.352 1.680 1.00 83.31 92 ARG A N 1
ATOM 712 C CA . ARG A 1 92 ? 13.136 8.813 1.803 1.00 83.31 92 ARG A CA 1
ATOM 713 C C . ARG A 1 92 ? 11.701 9.298 1.640 1.00 83.31 92 ARG A C 1
ATOM 715 O O . ARG A 1 92 ? 11.479 10.503 1.570 1.00 83.31 92 ARG A O 1
ATOM 722 N N . ALA A 1 93 ? 10.758 8.373 1.539 1.00 79.94 93 ALA A N 1
ATOM 723 C CA . ALA A 1 93 ? 9.348 8.668 1.491 1.00 79.94 93 ALA A CA 1
ATOM 724 C C . ALA A 1 93 ? 8.944 9.533 2.695 1.00 79.94 93 ALA A C 1
ATOM 726 O O . ALA A 1 93 ? 9.094 9.110 3.841 1.00 79.94 93 ALA A O 1
ATOM 727 N N . ASP A 1 94 ? 8.420 10.729 2.429 1.00 71.50 94 ASP A N 1
ATOM 728 C CA . ASP A 1 94 ? 7.790 11.620 3.407 1.00 71.50 94 ASP A CA 1
ATOM 729 C C . ASP A 1 94 ? 6.568 12.322 2.768 1.00 71.50 94 ASP A C 1
ATOM 731 O O . ASP A 1 94 ? 6.450 12.312 1.539 1.00 71.50 94 ASP A O 1
ATOM 735 N N . PRO A 1 95 ? 5.665 12.952 3.548 1.00 59.47 95 PRO A N 1
ATOM 736 C CA . PRO A 1 95 ? 4.487 13.665 3.030 1.00 59.47 95 PRO A CA 1
ATOM 737 C C . PRO A 1 95 ? 4.757 14.862 2.081 1.00 59.47 95 PRO A C 1
ATOM 739 O O . PRO A 1 95 ? 3.862 15.674 1.851 1.00 59.47 95 PRO A O 1
ATOM 742 N N . GLY A 1 96 ? 5.966 15.015 1.528 1.00 55.19 96 GLY A N 1
ATOM 743 C CA . GLY A 1 96 ? 6.336 16.039 0.549 1.00 55.19 96 GLY A CA 1
ATOM 744 C C . GLY A 1 96 ? 7.304 15.568 -0.546 1.00 55.19 96 GLY A C 1
ATOM 745 O O . GLY A 1 96 ? 7.734 16.393 -1.360 1.00 55.19 96 GLY A O 1
ATOM 746 N N . CYS A 1 97 ? 7.652 14.279 -0.598 1.00 57.41 97 CYS A N 1
ATOM 747 C CA . CYS A 1 97 ? 8.713 13.762 -1.462 1.00 57.41 97 CYS A CA 1
ATOM 748 C C . CYS A 1 97 ? 8.287 13.672 -2.946 1.00 57.41 97 CYS A C 1
ATOM 750 O O . CYS A 1 97 ? 7.237 13.150 -3.307 1.00 57.41 97 CYS A O 1
ATOM 752 N N . VAL A 1 98 ? 9.097 14.207 -3.862 1.00 55.62 98 VAL A N 1
ATOM 753 C CA . VAL A 1 98 ? 8.819 14.135 -5.309 1.00 55.62 98 VAL A CA 1
ATOM 754 C C . VAL A 1 98 ? 9.362 12.815 -5.843 1.00 55.62 98 VAL A C 1
ATOM 756 O O . VAL A 1 98 ? 10.575 12.610 -5.817 1.00 55.62 98 VAL A O 1
ATOM 759 N N . ILE A 1 99 ? 8.497 11.943 -6.366 1.00 54.88 99 ILE A N 1
ATOM 760 C CA . ILE A 1 99 ? 8.895 10.633 -6.902 1.00 54.88 99 ILE A CA 1
ATOM 761 C C . ILE A 1 99 ? 8.566 10.592 -8.390 1.00 54.88 99 ILE A C 1
ATOM 763 O O . ILE A 1 99 ? 7.463 10.94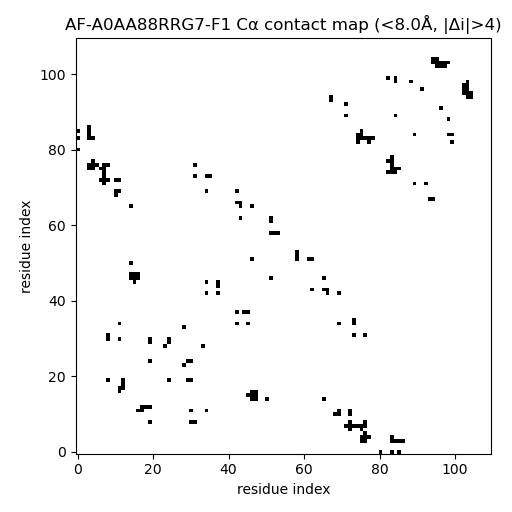0 -8.805 1.00 54.88 99 ILE A O 1
ATOM 767 N N . GLY A 1 100 ? 9.565 10.281 -9.221 1.00 51.12 100 GLY A N 1
ATOM 768 C CA . GLY A 1 100 ? 9.396 10.255 -10.679 1.00 51.12 100 GLY A CA 1
ATOM 769 C C . GLY A 1 100 ? 9.042 11.611 -11.317 1.00 51.12 100 GLY A C 1
ATOM 770 O O . GLY A 1 100 ? 8.514 11.644 -12.421 1.00 51.12 100 GLY A O 1
ATOM 771 N N . GLY A 1 101 ? 9.304 12.738 -10.640 1.00 53.41 101 GLY A N 1
ATOM 772 C CA . GLY A 1 101 ? 9.000 14.090 -11.140 1.00 53.41 101 GLY A CA 1
ATOM 773 C C . GLY A 1 101 ? 7.616 14.641 -10.762 1.00 53.41 101 GLY A C 1
ATOM 774 O O . GLY A 1 101 ? 7.322 15.788 -11.098 1.00 53.41 101 GLY A O 1
ATOM 775 N N . SER A 1 102 ? 6.802 13.885 -10.017 1.00 51.22 102 SER A N 1
ATOM 776 C CA . SER A 1 102 ? 5.493 14.320 -9.498 1.00 51.22 102 SER A CA 1
ATOM 777 C C . SER A 1 102 ? 5.561 14.570 -7.991 1.00 51.22 102 SER A C 1
ATOM 779 O O . SER A 1 102 ? 6.211 13.818 -7.268 1.00 51.22 102 SER A O 1
ATOM 781 N N . ARG A 1 103 ? 4.898 15.624 -7.496 1.00 53.47 103 ARG A N 1
ATOM 782 C CA . ARG A 1 103 ? 4.813 15.909 -6.053 1.00 53.47 103 ARG A CA 1
ATOM 783 C C . ARG A 1 103 ? 3.905 14.888 -5.356 1.00 53.47 103 ARG A C 1
ATOM 785 O O . ARG A 1 103 ? 2.776 14.700 -5.807 1.00 53.47 103 ARG A O 1
ATOM 792 N N . TRP A 1 104 ? 4.379 14.328 -4.236 1.00 56.09 104 TRP A N 1
ATOM 793 C CA . TRP A 1 104 ? 3.584 13.553 -3.272 1.00 56.09 104 TRP A CA 1
ATOM 794 C C . TRP A 1 104 ? 2.211 14.194 -3.019 1.00 56.09 104 TRP A C 1
ATOM 796 O O . TRP A 1 104 ? 2.152 15.379 -2.684 1.00 56.09 104 TRP A O 1
ATOM 806 N N . GLY A 1 105 ? 1.108 13.454 -3.178 1.00 48.78 105 GLY A N 1
ATOM 807 C CA . GLY A 1 105 ? -0.247 13.967 -2.916 1.00 48.78 105 GLY A CA 1
ATOM 808 C C . GLY A 1 105 ? -0.803 14.954 -3.957 1.00 48.78 105 GLY A C 1
ATOM 809 O O . GLY A 1 105 ? -1.873 15.529 -3.758 1.00 48.78 105 GLY A O 1
ATOM 810 N N . GLY A 1 106 ? -0.109 15.163 -5.080 1.00 41.44 106 GLY A N 1
ATOM 811 C CA . GLY A 1 106 ? -0.666 15.824 -6.254 1.00 41.44 106 GLY A CA 1
ATOM 812 C C . GLY A 1 106 ? -1.386 14.807 -7.130 1.00 41.44 106 GLY A C 1
ATOM 813 O O . GLY A 1 106 ? -0.735 14.030 -7.820 1.00 41.44 106 GLY A O 1
ATOM 814 N N . THR A 1 107 ? -2.719 14.816 -7.133 1.00 38.47 107 THR A N 1
ATOM 815 C CA . THR A 1 107 ? -3.527 14.042 -8.084 1.00 38.47 107 THR A CA 1
ATOM 816 C C . THR A 1 107 ? -3.069 14.324 -9.520 1.00 38.47 107 THR A C 1
ATOM 818 O O . THR A 1 107 ? -3.409 15.366 -10.082 1.00 38.47 107 THR A O 1
ATOM 821 N N . ASN A 1 108 ? -2.344 13.399 -10.147 1.00 32.16 108 ASN A N 1
ATOM 822 C CA . ASN A 1 108 ? -2.320 13.317 -11.602 1.00 32.16 108 ASN A CA 1
ATOM 823 C C . ASN A 1 108 ? -3.519 12.471 -12.025 1.00 32.16 108 ASN A C 1
ATOM 825 O O . ASN A 1 108 ? -3.417 11.278 -12.277 1.00 32.16 108 ASN A O 1
ATOM 829 N N . VAL A 1 109 ? -4.681 13.123 -12.084 1.00 37.59 109 VAL A N 1
ATOM 830 C CA . VAL A 1 109 ? -5.734 12.701 -13.005 1.00 37.59 109 VAL A CA 1
ATOM 831 C C . VAL A 1 109 ? -5.277 13.136 -14.391 1.00 37.59 109 VAL A C 1
ATOM 833 O O . VAL A 1 109 ? -5.426 14.310 -14.736 1.00 37.59 109 VAL A O 1
ATOM 836 N N . LYS A 1 110 ? -4.707 12.204 -15.156 1.00 30.88 110 LYS A N 1
ATOM 837 C CA . LYS A 1 110 ? -4.837 12.130 -16.615 1.00 30.88 110 LYS A CA 1
ATOM 838 C C . LYS A 1 110 ? -4.786 10.682 -17.063 1.00 30.88 110 LYS A C 1
ATOM 840 O O . LYS A 1 110 ? -3.843 9.988 -16.638 1.00 30.88 110 LYS A O 1
#